Protein AF-A0A350PCT2-F1 (afdb_monomer)

Mean predicted aligned error: 5.64 Å

Solvent-accessible surface area (backbone atoms only — not comparable to full-atom values): 4985 Å² total; per-residue (Å²): 107,76,70,55,53,56,52,51,52,52,51,32,48,52,51,26,54,76,72,70,44,94,63,87,48,71,68,53,44,53,52,36,35,55,76,65,48,33,48,97,87,68,44,37,69,63,54,52,46,54,53,47,44,34,42,74,78,50,73,63,48,95,72,56,59,59,58,49,14,64,74,69,75,45,54,43,65,53,47,42,68,71,74,57,114

Foldseek 3Di:
DVVLVVVLVVQLVVQCVVVVHPDRDPVSSVVSCVVQCQDPVRDHPLNVQLCCCCCPVVVVDDDDLCRSCVSSVHHSVCCCPPVND

Structure (mmCIF, N/CA/C/O backbone):
data_AF-A0A350PCT2-F1
#
_entry.id   AF-A0A350PCT2-F1
#
loop_
_atom_site.group_PDB
_atom_site.id
_atom_site.type_symbol
_atom_site.label_atom_id
_atom_site.label_alt_id
_atom_site.label_comp_id
_atom_site.label_asym_id
_atom_site.label_entity_id
_atom_site.label_seq_id
_atom_site.pdbx_PDB_ins_code
_atom_site.Cartn_x
_atom_site.Cartn_y
_atom_site.Cartn_z
_atom_site.occupancy
_atom_site.B_iso_or_equiv
_atom_site.auth_seq_id
_atom_site.auth_comp_id
_atom_site.auth_asym_id
_atom_site.auth_atom_id
_atom_site.pdbx_PDB_model_num
ATOM 1 N N . THR A 1 1 ? 0.113 9.637 -0.569 1.00 75.25 1 THR A N 1
ATOM 2 C CA . THR A 1 1 ? 1.047 10.755 -0.265 1.00 75.25 1 THR A CA 1
ATOM 3 C C . THR A 1 1 ? 2.222 10.787 -1.250 1.00 75.25 1 THR A C 1
ATOM 5 O O . THR A 1 1 ? 2.504 9.750 -1.851 1.00 75.25 1 THR A O 1
ATOM 8 N N . PRO A 1 2 ? 2.942 11.920 -1.436 1.00 82.19 2 PRO A N 1
ATOM 9 C CA . PRO A 1 2 ? 4.104 12.003 -2.342 1.00 82.19 2 PRO A CA 1
ATOM 10 C C . PRO A 1 2 ? 5.192 10.947 -2.077 1.00 82.19 2 PRO A C 1
ATOM 12 O O . PRO A 1 2 ? 5.858 10.482 -3.001 1.00 82.19 2 PRO A O 1
ATOM 15 N N . ARG A 1 3 ? 5.340 10.511 -0.818 1.00 81.50 3 ARG A N 1
ATOM 16 C CA . ARG A 1 3 ? 6.248 9.426 -0.418 1.00 81.50 3 ARG A CA 1
ATOM 17 C C . ARG A 1 3 ? 5.905 8.095 -1.097 1.00 81.50 3 ARG A C 1
ATOM 19 O O . ARG A 1 3 ? 6.793 7.470 -1.676 1.00 81.50 3 ARG A O 1
ATOM 26 N N . ILE A 1 4 ? 4.634 7.687 -1.046 1.00 82.81 4 ILE A N 1
ATOM 27 C CA . ILE A 1 4 ? 4.140 6.435 -1.646 1.00 82.81 4 ILE A CA 1
ATOM 28 C C . ILE A 1 4 ? 4.306 6.485 -3.166 1.00 82.81 4 ILE A C 1
ATOM 30 O O . ILE A 1 4 ? 4.892 5.573 -3.743 1.00 82.81 4 ILE A O 1
ATOM 34 N N . VAL A 1 5 ? 3.915 7.596 -3.800 1.00 86.00 5 VAL A N 1
ATOM 35 C CA . VAL A 1 5 ? 4.064 7.787 -5.254 1.00 86.00 5 VAL A CA 1
ATOM 36 C C . VAL A 1 5 ? 5.521 7.604 -5.690 1.00 86.00 5 VAL A C 1
ATOM 38 O O . VAL A 1 5 ? 5.804 6.836 -6.604 1.00 86.00 5 VAL A O 1
ATOM 41 N N . ASN A 1 6 ? 6.472 8.227 -4.988 1.00 89.62 6 ASN A N 1
ATOM 42 C CA . ASN A 1 6 ? 7.897 8.092 -5.300 1.00 89.62 6 ASN A CA 1
ATOM 43 C C . ASN A 1 6 ? 8.455 6.682 -5.040 1.00 89.62 6 ASN A C 1
ATOM 45 O O . ASN A 1 6 ? 9.447 6.287 -5.660 1.00 89.62 6 ASN A O 1
ATOM 49 N N . LYS A 1 7 ? 7.885 5.925 -4.095 1.00 87.88 7 LYS A N 1
ATOM 50 C CA . LYS A 1 7 ? 8.240 4.515 -3.859 1.00 87.88 7 LYS A CA 1
ATOM 51 C C . LYS A 1 7 ? 7.743 3.647 -5.017 1.00 87.88 7 LYS A C 1
ATOM 53 O O . LYS A 1 7 ? 8.545 2.908 -5.584 1.00 87.88 7 LYS A O 1
ATOM 58 N N . LEU A 1 8 ? 6.469 3.781 -5.387 1.00 90.31 8 LEU A N 1
ATOM 59 C CA . LEU A 1 8 ? 5.851 3.024 -6.478 1.00 90.31 8 LEU A CA 1
ATOM 60 C C . LEU A 1 8 ? 6.532 3.321 -7.813 1.00 90.31 8 LEU A C 1
ATOM 62 O O . LEU A 1 8 ? 6.974 2.395 -8.479 1.00 90.31 8 LEU A O 1
ATOM 66 N N . LEU A 1 9 ? 6.754 4.597 -8.144 1.00 92.88 9 LEU A N 1
ATOM 67 C CA . LEU A 1 9 ? 7.429 4.994 -9.382 1.00 92.88 9 LEU A CA 1
ATOM 68 C C . LEU A 1 9 ? 8.835 4.391 -9.505 1.00 92.88 9 LEU A C 1
ATOM 70 O O . LEU A 1 9 ? 9.210 3.911 -10.573 1.00 92.88 9 LEU A O 1
ATOM 74 N N . ARG A 1 10 ? 9.613 4.388 -8.413 1.00 93.50 10 ARG A N 1
ATOM 75 C CA . ARG A 1 10 ? 10.942 3.758 -8.400 1.00 93.50 10 ARG A CA 1
ATOM 76 C C . ARG A 1 10 ? 10.852 2.264 -8.691 1.00 93.50 10 ARG A C 1
ATOM 78 O O . ARG A 1 10 ? 11.596 1.786 -9.536 1.00 93.50 10 ARG A O 1
ATOM 85 N N . ARG A 1 11 ? 9.911 1.556 -8.063 1.00 92.62 11 ARG A N 1
ATOM 86 C CA . ARG A 1 11 ? 9.706 0.123 -8.310 1.00 92.62 11 ARG A CA 1
ATOM 87 C C . ARG A 1 11 ? 9.243 -0.149 -9.737 1.00 92.62 11 ARG A C 1
ATOM 89 O O . ARG A 1 11 ? 9.834 -0.992 -10.397 1.00 92.62 11 ARG A O 1
ATOM 96 N N . THR A 1 12 ? 8.267 0.597 -10.247 1.00 93.81 12 THR A N 1
ATOM 97 C CA . THR A 1 12 ? 7.798 0.471 -11.635 1.00 93.81 12 THR A CA 1
ATOM 98 C C . THR A 1 12 ? 8.922 0.705 -12.643 1.00 93.81 12 THR A C 1
ATOM 100 O O . THR A 1 12 ? 9.032 -0.027 -13.624 1.00 93.81 12 THR A O 1
ATOM 103 N N . ARG A 1 13 ? 9.806 1.675 -12.384 1.00 94.81 13 ARG A N 1
ATOM 104 C CA . ARG A 1 13 ? 11.013 1.886 -13.191 1.00 94.81 13 ARG A CA 1
ATOM 105 C C . ARG A 1 13 ? 11.943 0.673 -13.145 1.00 94.81 13 ARG A C 1
ATOM 107 O O . ARG A 1 13 ? 12.436 0.271 -14.192 1.00 94.81 13 ARG A O 1
ATOM 114 N N . ASP A 1 14 ? 12.177 0.094 -11.970 1.00 94.12 14 ASP A N 1
ATOM 115 C CA . ASP A 1 14 ? 13.047 -1.079 -11.839 1.00 94.12 14 ASP A CA 1
ATOM 116 C C . ASP A 1 14 ? 12.486 -2.273 -12.650 1.00 94.12 14 ASP A C 1
ATOM 118 O O . ASP A 1 14 ? 13.240 -2.945 -13.353 1.00 94.12 14 ASP A O 1
ATOM 122 N N . PHE A 1 15 ? 11.160 -2.479 -12.663 1.00 94.00 15 PHE A N 1
ATOM 123 C CA . PHE A 1 15 ? 10.502 -3.459 -13.546 1.00 94.00 15 PHE A CA 1
ATOM 124 C C . PHE A 1 15 ? 10.719 -3.153 -15.034 1.00 94.00 15 PHE A C 1
ATOM 126 O O . PHE A 1 15 ? 11.060 -4.051 -15.801 1.00 94.00 15 PHE A O 1
ATOM 133 N N . ALA A 1 16 ? 10.556 -1.893 -15.449 1.00 94.50 16 ALA A N 1
ATOM 134 C CA . ALA A 1 16 ? 10.779 -1.488 -16.837 1.00 94.50 16 ALA A CA 1
ATOM 135 C C . ALA A 1 16 ? 12.230 -1.722 -17.286 1.00 94.50 16 ALA A C 1
ATOM 137 O O . ALA A 1 16 ? 12.457 -2.211 -18.391 1.00 94.50 16 ALA A O 1
ATOM 138 N N . GLN A 1 17 ? 13.205 -1.454 -16.413 1.00 94.12 17 GLN A N 1
ATOM 139 C CA . GLN A 1 17 ? 14.621 -1.700 -16.695 1.00 94.12 17 GLN A CA 1
ATOM 140 C C . GLN A 1 17 ? 14.935 -3.191 -16.859 1.00 94.12 17 GLN A C 1
ATOM 142 O O . GLN A 1 17 ? 15.679 -3.555 -17.767 1.00 94.12 17 GLN A O 1
ATOM 147 N N . VAL A 1 18 ? 14.351 -4.056 -16.022 1.00 93.88 18 VAL A N 1
ATOM 148 C CA . VAL A 1 18 ? 14.525 -5.517 -16.121 1.00 93.88 18 VAL A CA 1
ATOM 149 C C . VAL A 1 18 ? 13.935 -6.071 -17.423 1.00 93.88 18 VAL A C 1
ATOM 151 O O . VAL A 1 18 ? 14.506 -6.982 -18.015 1.00 93.88 18 VAL A O 1
ATOM 154 N N . GLU A 1 19 ? 12.833 -5.497 -17.906 1.00 91.94 19 GLU A N 1
ATOM 155 C CA . GLU A 1 19 ? 12.190 -5.875 -19.174 1.00 91.94 19 GLU A CA 1
ATOM 156 C C . GLU A 1 19 ? 12.833 -5.207 -20.407 1.00 91.94 19 GLU A C 1
ATOM 158 O O . GLU A 1 19 ? 12.390 -5.430 -21.533 1.00 91.94 19 GLU A O 1
ATOM 163 N N . GLY A 1 20 ? 13.873 -4.384 -20.221 1.00 93.12 20 GLY A N 1
ATOM 164 C CA . GLY A 1 20 ? 14.569 -3.694 -21.311 1.00 93.12 20 GLY A CA 1
ATOM 165 C C . GLY A 1 20 ? 13.752 -2.581 -21.979 1.00 93.12 20 GLY A C 1
ATOM 166 O O . GLY A 1 20 ? 13.990 -2.257 -23.143 1.00 93.12 20 GLY A O 1
ATOM 167 N N . LEU A 1 21 ? 12.779 -2.004 -21.269 1.00 92.69 21 LEU A N 1
ATOM 168 C CA . LEU A 1 21 ? 11.949 -0.908 -21.763 1.00 92.69 21 LEU A CA 1
ATOM 169 C C . LEU A 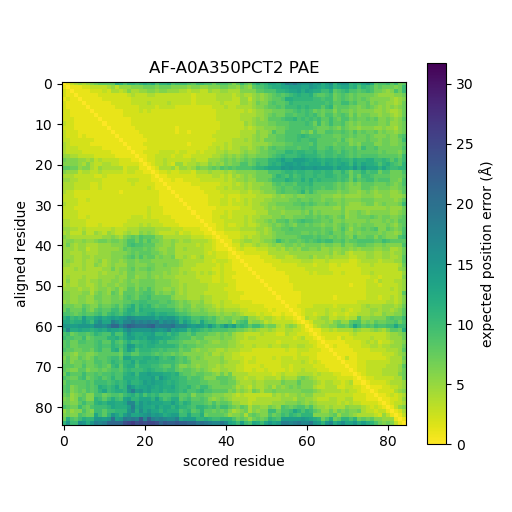1 21 ? 12.609 0.448 -21.482 1.00 92.69 21 LEU A C 1
ATOM 171 O O . LEU A 1 21 ? 13.095 0.708 -20.382 1.00 92.69 21 LEU A O 1
ATOM 175 N N . ASN A 1 22 ? 12.573 1.337 -22.476 1.00 90.06 22 ASN A N 1
ATOM 176 C CA . ASN A 1 22 ? 13.094 2.704 -22.350 1.00 90.06 22 ASN A CA 1
ATOM 177 C C . ASN A 1 22 ? 12.072 3.676 -21.739 1.00 90.06 22 ASN A C 1
ATOM 179 O O . ASN A 1 22 ? 12.453 4.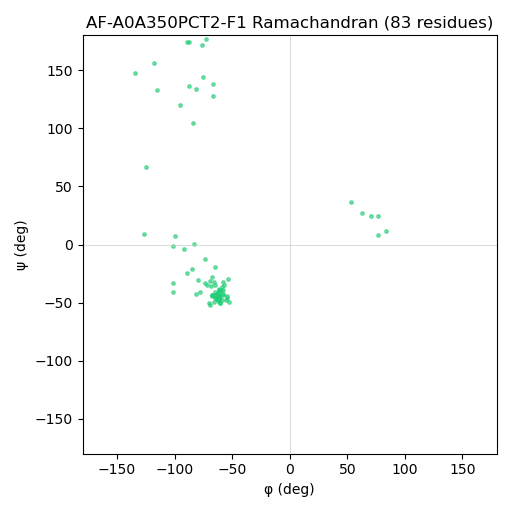718 -21.211 1.00 90.06 22 ASN A O 1
ATOM 183 N N . GLU A 1 23 ? 10.784 3.334 -21.803 1.00 92.81 23 GLU A N 1
ATOM 184 C CA . GLU A 1 23 ? 9.680 4.140 -21.287 1.00 92.81 23 GLU A CA 1
ATOM 185 C C . GLU A 1 23 ? 8.702 3.262 -20.499 1.00 92.81 23 GLU A C 1
ATOM 187 O O . GLU A 1 23 ? 8.510 2.083 -20.804 1.00 92.81 23 GLU A O 1
ATOM 192 N N . ILE A 1 24 ? 8.089 3.845 -19.466 1.00 94.00 24 ILE A N 1
ATOM 193 C CA . ILE A 1 24 ? 7.050 3.187 -18.671 1.00 94.00 24 ILE A CA 1
ATOM 194 C C . ILE A 1 24 ? 5.719 3.376 -19.399 1.00 94.00 24 ILE A C 1
ATOM 196 O O . ILE A 1 24 ? 5.137 4.460 -19.366 1.00 94.00 24 ILE A O 1
ATOM 200 N N . ASP A 1 25 ? 5.235 2.319 -20.046 1.00 93.38 25 ASP A N 1
ATOM 201 C CA . ASP A 1 25 ? 3.888 2.268 -20.606 1.00 93.38 25 ASP A CA 1
ATOM 202 C C . ASP A 1 25 ? 2.862 1.730 -19.590 1.00 93.38 25 ASP A C 1
ATOM 204 O O . ASP A 1 25 ? 3.189 1.293 -18.481 1.00 93.38 25 ASP A O 1
ATOM 208 N N . LYS A 1 26 ? 1.579 1.754 -19.968 1.00 93.38 26 LYS A N 1
ATOM 209 C CA . LYS A 1 26 ? 0.503 1.237 -19.113 1.00 93.38 26 LYS A CA 1
ATOM 210 C C . LYS A 1 26 ? 0.698 -0.245 -18.771 1.00 93.38 26 LYS A C 1
ATOM 212 O O . LYS A 1 26 ? 0.411 -0.657 -17.654 1.00 93.38 26 LYS A O 1
ATOM 217 N N . LYS A 1 27 ? 1.202 -1.050 -19.708 1.00 94.00 27 LYS A N 1
ATOM 218 C CA . LYS A 1 27 ? 1.323 -2.501 -19.536 1.00 94.00 27 LYS A CA 1
ATOM 219 C C . LYS A 1 27 ? 2.362 -2.848 -18.472 1.00 94.00 27 LYS A C 1
ATOM 221 O O . LYS A 1 27 ? 2.106 -3.716 -17.638 1.00 94.00 27 LYS A O 1
ATOM 226 N N . ILE A 1 28 ? 3.518 -2.183 -18.485 1.00 94.19 28 ILE A N 1
ATOM 227 C CA . ILE A 1 28 ? 4.546 -2.396 -17.463 1.00 94.19 28 ILE A CA 1
ATOM 228 C C . ILE A 1 28 ? 4.149 -1.775 -16.123 1.00 94.19 28 ILE A C 1
ATOM 230 O O . ILE A 1 28 ? 4.449 -2.360 -15.085 1.00 94.19 28 ILE A O 1
ATOM 234 N N . ALA A 1 29 ? 3.422 -0.652 -16.131 1.00 92.81 29 ALA A N 1
ATOM 235 C CA . ALA A 1 29 ? 2.860 -0.070 -14.917 1.00 92.81 29 ALA A CA 1
ATOM 236 C C . ALA A 1 29 ? 1.879 -1.034 -14.232 1.00 92.81 29 ALA A C 1
ATOM 238 O O . ALA A 1 29 ? 2.063 -1.342 -13.057 1.00 92.81 29 ALA A O 1
ATOM 239 N N . ASP A 1 30 ? 0.917 -1.582 -14.979 1.00 92.25 30 ASP A N 1
ATOM 240 C CA . ASP A 1 30 ? -0.053 -2.556 -14.469 1.00 92.25 30 ASP A CA 1
ATOM 241 C C . ASP A 1 30 ? 0.658 -3.824 -13.969 1.00 92.25 30 ASP A C 1
ATOM 243 O O . ASP A 1 30 ? 0.355 -4.333 -12.891 1.00 92.25 30 ASP A O 1
ATOM 247 N N . LYS A 1 31 ? 1.656 -4.329 -14.710 1.00 92.19 31 LYS A N 1
ATOM 248 C CA . LYS A 1 31 ? 2.457 -5.488 -14.282 1.00 92.19 31 LYS A CA 1
ATOM 249 C C . LYS A 1 31 ? 3.192 -5.219 -12.965 1.00 92.19 31 LYS A C 1
ATOM 251 O O . LYS A 1 31 ? 3.177 -6.072 -12.084 1.00 92.19 31 LYS A O 1
A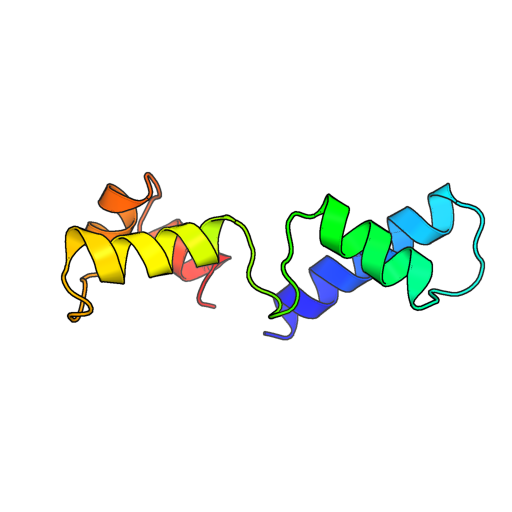TOM 256 N N . ALA A 1 32 ? 3.832 -4.058 -12.839 1.00 92.62 32 ALA A N 1
ATOM 257 C CA . ALA A 1 32 ? 4.590 -3.691 -11.649 1.00 92.62 32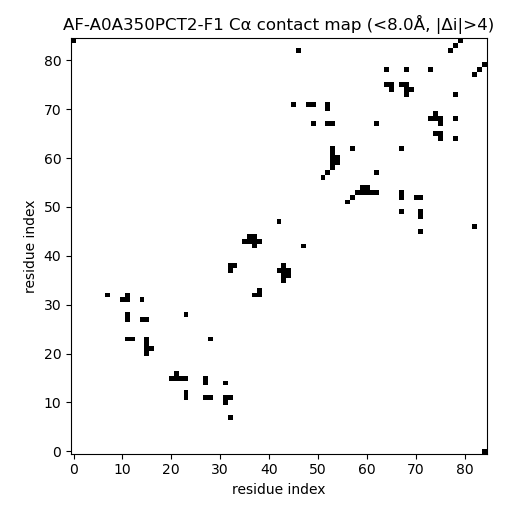 ALA A CA 1
ATOM 258 C C . ALA A 1 32 ? 3.683 -3.488 -10.431 1.00 92.62 32 ALA A C 1
ATOM 260 O O . ALA A 1 32 ? 4.005 -3.988 -9.362 1.00 92.62 32 ALA A O 1
ATOM 261 N N . LEU A 1 33 ? 2.554 -2.791 -10.587 1.00 92.00 33 LEU A N 1
ATOM 262 C CA . LEU A 1 33 ? 1.606 -2.549 -9.494 1.00 92.00 33 LEU A CA 1
ATOM 263 C C . LEU A 1 33 ? 0.966 -3.852 -9.004 1.00 92.00 33 LEU A C 1
ATOM 265 O O . LEU A 1 33 ? 0.953 -4.093 -7.801 1.00 92.00 33 LEU A O 1
ATOM 269 N N . ASN A 1 34 ? 0.566 -4.740 -9.921 1.00 90.19 34 ASN A N 1
ATOM 270 C CA . ASN A 1 34 ? 0.066 -6.069 -9.558 1.00 90.19 34 ASN A CA 1
ATOM 271 C C . ASN A 1 34 ? 1.122 -6.905 -8.819 1.00 90.19 34 ASN A C 1
ATOM 273 O O . ASN A 1 34 ? 0.793 -7.619 -7.884 1.00 90.19 34 ASN A O 1
ATOM 277 N N . ALA A 1 35 ? 2.396 -6.818 -9.215 1.00 89.56 35 ALA A N 1
ATOM 278 C CA . ALA A 1 35 ? 3.488 -7.521 -8.537 1.00 89.56 35 ALA A CA 1
ATOM 279 C C . ALA A 1 35 ? 3.872 -6.909 -7.175 1.00 89.56 35 ALA A C 1
ATOM 281 O O . ALA A 1 35 ? 4.644 -7.512 -6.432 1.00 89.56 35 ALA A O 1
ATOM 282 N N . LEU A 1 36 ? 3.388 -5.702 -6.876 1.00 87.94 36 LEU A N 1
ATOM 283 C CA . LEU A 1 36 ? 3.547 -5.026 -5.589 1.00 87.94 36 LEU A CA 1
ATOM 284 C C . LEU A 1 36 ? 2.299 -5.173 -4.706 1.00 87.94 36 LEU A C 1
ATOM 286 O O . LEU A 1 36 ? 2.240 -4.506 -3.675 1.00 87.94 36 LEU A O 1
ATOM 290 N N . ASP A 1 37 ? 1.326 -5.990 -5.125 1.00 87.00 37 ASP A N 1
ATOM 291 C CA . ASP A 1 37 ? 0.030 -6.171 -4.461 1.00 87.00 37 ASP A CA 1
ATOM 292 C C . ASP A 1 37 ? -0.705 -4.839 -4.224 1.00 87.00 37 ASP A C 1
ATOM 294 O O . ASP A 1 37 ? -1.356 -4.630 -3.203 1.00 87.00 37 ASP A O 1
ATOM 298 N N . VAL A 1 38 ? -0.576 -3.911 -5.181 1.00 87.88 38 VAL A N 1
ATOM 299 C CA . VAL A 1 38 ? -1.310 -2.643 -5.189 1.00 87.88 38 VAL A CA 1
ATOM 300 C C . VAL A 1 38 ? -2.551 -2.813 -6.050 1.00 87.88 38 VAL A C 1
ATOM 302 O O . VAL A 1 38 ? -2.453 -3.103 -7.246 1.00 87.88 38 VAL A O 1
ATOM 305 N N . ASP A 1 39 ? -3.719 -2.622 -5.445 1.00 84.81 39 ASP A N 1
ATOM 306 C CA . ASP A 1 39 ? -4.993 -2.756 -6.141 1.00 84.81 39 ASP A CA 1
ATOM 307 C C . ASP A 1 39 ? -5.259 -1.592 -7.118 1.00 84.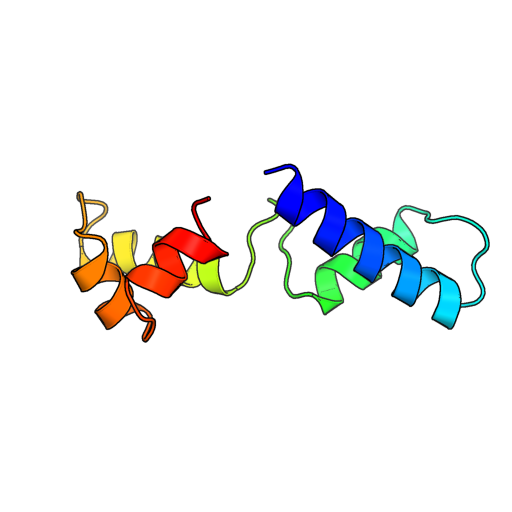81 39 ASP A C 1
ATOM 309 O O . ASP A 1 39 ? -4.511 -0.615 -7.227 1.00 84.81 39 ASP A O 1
ATOM 313 N N . THR A 1 40 ? -6.376 -1.666 -7.845 1.00 83.62 40 THR A N 1
ATOM 314 C CA . THR A 1 40 ? -6.776 -0.617 -8.799 1.00 83.62 40 THR A CA 1
ATOM 315 C C . THR A 1 40 ? -7.101 0.728 -8.146 1.00 83.62 40 THR A C 1
ATOM 317 O O . THR A 1 40 ? -7.133 1.744 -8.838 1.00 83.62 40 THR A O 1
ATOM 320 N N . ASN A 1 41 ? -7.376 0.741 -6.842 1.00 84.31 41 ASN A N 1
ATOM 321 C CA . ASN A 1 41 ? -7.627 1.946 -6.057 1.00 84.31 41 ASN A CA 1
ATOM 322 C C . ASN A 1 41 ? -6.339 2.499 -5.423 1.00 84.31 41 ASN A C 1
ATOM 324 O O . ASN A 1 41 ? -6.373 3.574 -4.825 1.00 84.31 41 ASN A O 1
ATOM 328 N N . GLY A 1 42 ? -5.205 1.808 -5.585 1.00 83.50 42 GLY A N 1
ATOM 329 C CA . GLY A 1 42 ? -3.921 2.181 -5.005 1.00 83.50 42 GLY A CA 1
ATOM 330 C C . GLY A 1 42 ? -3.722 1.717 -3.562 1.00 83.50 42 GLY A C 1
ATOM 331 O O . GLY A 1 42 ? -2.774 2.186 -2.935 1.00 83.50 42 GLY A O 1
ATOM 332 N N . LEU A 1 43 ? -4.597 0.846 -3.051 1.00 86.25 43 LEU A N 1
ATOM 333 C CA . LEU A 1 43 ? -4.487 0.251 -1.723 1.00 86.25 43 LEU A CA 1
ATOM 334 C C . LEU A 1 43 ? -3.517 -0.920 -1.770 1.00 86.25 43 LEU A C 1
ATOM 336 O O . LEU A 1 43 ? -3.599 -1.761 -2.669 1.00 86.25 43 LEU A O 1
ATOM 340 N N . ASP A 1 44 ? -2.620 -0.971 -0.794 1.00 86.00 44 ASP A N 1
ATOM 341 C CA . ASP A 1 44 ? -1.787 -2.142 -0.587 1.00 86.00 44 ASP A CA 1
ATOM 342 C C . ASP A 1 44 ? -2.464 -3.175 0.329 1.00 86.00 44 ASP A C 1
ATOM 344 O O . ASP A 1 44 ? -3.550 -2.989 0.889 1.00 86.00 44 ASP A O 1
ATOM 348 N N . ASP A 1 45 ? -1.803 -4.316 0.458 1.00 85.75 45 ASP A N 1
ATOM 349 C CA . ASP A 1 45 ? -2.279 -5.457 1.227 1.00 85.75 45 ASP A CA 1
ATOM 350 C C . ASP A 1 45 ? -2.548 -5.121 2.709 1.00 85.75 45 ASP A C 1
ATOM 352 O O . ASP A 1 45 ? -3.460 -5.681 3.326 1.00 85.75 45 ASP A O 1
ATOM 356 N N . MET A 1 46 ? -1.778 -4.197 3.296 1.00 86.94 46 MET A N 1
ATOM 357 C CA . MET A 1 46 ? -1.970 -3.756 4.678 1.00 86.94 46 MET A CA 1
ATOM 358 C C . MET A 1 46 ? -3.142 -2.783 4.785 1.00 86.94 46 MET A C 1
ATOM 360 O O . MET A 1 46 ? -3.945 -2.917 5.711 1.00 86.94 46 MET A O 1
ATOM 364 N N . ASP A 1 47 ? -3.293 -1.860 3.833 1.00 87.94 47 ASP A N 1
ATOM 365 C CA . ASP A 1 47 ? -4.446 -0.954 3.771 1.00 87.94 47 ASP A CA 1
ATOM 366 C C . ASP A 1 47 ? -5.760 -1.749 3.767 1.00 87.94 47 ASP A C 1
ATOM 368 O O . ASP A 1 47 ? -6.679 -1.482 4.548 1.00 87.94 47 ASP A O 1
ATOM 372 N N . ILE A 1 48 ? -5.827 -2.804 2.948 1.00 89.69 48 ILE A N 1
ATOM 373 C CA . ILE A 1 48 ? -6.994 -3.691 2.875 1.00 89.69 48 ILE A CA 1
ATOM 374 C C . ILE A 1 48 ? -7.230 -4.403 4.213 1.00 89.69 48 ILE A C 1
ATOM 376 O O . ILE A 1 48 ? -8.377 -4.500 4.662 1.00 89.69 48 ILE A O 1
ATOM 380 N N . ARG A 1 49 ? -6.176 -4.894 4.877 1.00 90.81 49 ARG A N 1
ATOM 381 C CA . ARG A 1 49 ? -6.288 -5.546 6.197 1.00 90.81 49 ARG A CA 1
ATOM 382 C C . ARG A 1 49 ? -6.790 -4.583 7.266 1.00 90.81 49 ARG A C 1
ATOM 384 O O . ARG A 1 49 ? -7.665 -4.965 8.040 1.00 90.81 49 ARG A O 1
ATOM 391 N N . MET A 1 50 ? -6.292 -3.349 7.288 1.00 90.19 50 MET A N 1
ATOM 392 C CA . MET A 1 50 ? -6.741 -2.314 8.220 1.00 90.19 50 MET A CA 1
ATOM 393 C C . MET A 1 50 ? -8.222 -1.984 8.011 1.00 90.19 50 MET A C 1
ATOM 395 O O . MET A 1 50 ? -9.000 -2.018 8.965 1.00 90.19 50 MET A O 1
ATOM 399 N N . LEU A 1 51 ? -8.644 -1.753 6.764 1.00 91.06 51 LEU A N 1
ATOM 400 C CA . LEU A 1 51 ? -10.044 -1.473 6.435 1.00 91.06 51 LEU A CA 1
ATOM 401 C C . LEU A 1 51 ? -10.968 -2.642 6.800 1.00 91.06 51 LEU A C 1
ATOM 403 O O . LEU A 1 51 ? -12.014 -2.430 7.416 1.00 91.06 51 LEU A O 1
ATOM 407 N N . ARG A 1 52 ?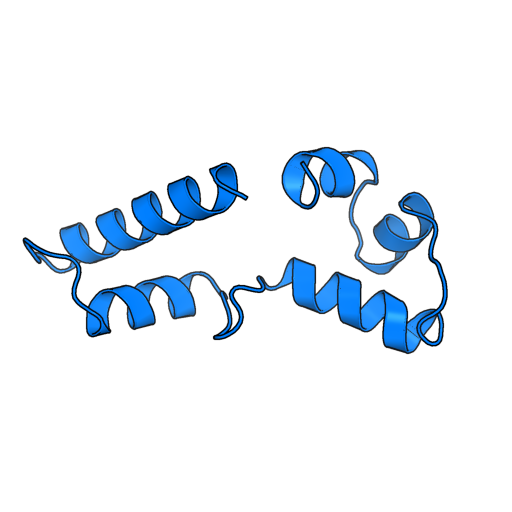 -10.575 -3.882 6.481 1.00 92.88 52 ARG A N 1
ATOM 408 C CA . ARG A 1 52 ? -11.337 -5.079 6.869 1.00 92.88 52 ARG A CA 1
ATOM 409 C C . ARG A 1 52 ? -11.426 -5.229 8.378 1.00 92.88 52 ARG A C 1
ATOM 411 O O . ARG A 1 52 ? -12.518 -5.460 8.879 1.00 92.88 52 ARG A O 1
ATOM 418 N N . ALA A 1 53 ? -10.329 -5.029 9.107 1.00 92.69 53 ALA A N 1
ATOM 419 C CA . ALA A 1 53 ? -10.342 -5.087 10.564 1.00 92.69 53 ALA A CA 1
ATOM 420 C C . ALA A 1 53 ? -11.329 -4.069 11.155 1.00 92.69 53 ALA A C 1
ATOM 422 O O . ALA A 1 53 ? -12.108 -4.426 12.034 1.00 92.69 53 ALA A O 1
ATOM 423 N N . ILE A 1 54 ? -11.358 -2.831 10.648 1.00 92.38 54 ILE A N 1
ATOM 424 C CA . ILE A 1 54 ? -12.306 -1.794 11.090 1.00 92.38 54 ILE A CA 1
ATOM 425 C C . ILE A 1 54 ? -13.760 -2.210 10.817 1.00 92.38 54 ILE A C 1
ATOM 427 O O . ILE A 1 54 ? -14.622 -2.075 11.689 1.00 92.38 54 ILE A O 1
ATOM 431 N N . ILE A 1 55 ? -14.040 -2.739 9.625 1.00 93.56 55 ILE A N 1
ATOM 432 C CA . ILE A 1 55 ? -15.393 -3.140 9.219 1.00 93.56 55 ILE A CA 1
ATOM 433 C C . ILE A 1 55 ? -15.866 -4.371 10.001 1.00 93.56 55 ILE A C 1
ATOM 435 O O . ILE A 1 55 ? -16.944 -4.347 10.591 1.00 93.56 55 ILE A O 1
ATOM 439 N N . GLU A 1 56 ? -15.069 -5.436 10.013 1.00 93.12 56 GLU A N 1
ATOM 440 C CA . GLU A 1 56 ? -15.465 -6.758 10.505 1.00 93.12 56 GLU A CA 1
ATOM 441 C C . GLU A 1 56 ? -15.377 -6.858 12.030 1.00 93.12 56 GLU A C 1
ATOM 443 O O . GLU A 1 56 ? -16.296 -7.375 12.664 1.00 93.12 56 GLU A O 1
ATOM 448 N N . ASN A 1 57 ? -14.312 -6.325 12.640 1.00 90.94 57 ASN A N 1
ATOM 449 C CA . ASN A 1 57 ? -1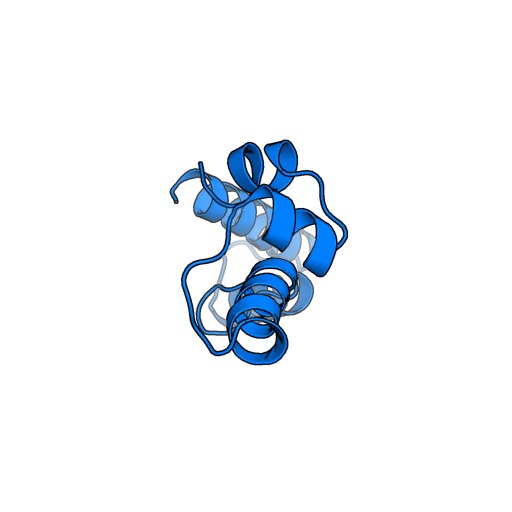4.080 -6.487 14.079 1.00 90.94 57 ASN A CA 1
ATOM 450 C C . ASN A 1 57 ? -14.732 -5.377 14.911 1.00 90.94 57 ASN A C 1
ATOM 452 O O . ASN A 1 57 ? -15.023 -5.584 16.089 1.00 90.94 57 ASN A O 1
ATOM 456 N N . TYR A 1 58 ? -14.958 -4.202 14.316 1.00 91.50 58 TYR A N 1
ATOM 457 C CA . TYR A 1 58 ? -15.431 -3.014 15.034 1.00 91.50 58 TYR A CA 1
ATOM 458 C C . TYR A 1 58 ? -16.693 -2.391 14.426 1.00 91.50 58 TYR A C 1
ATOM 460 O O . TYR A 1 58 ? -17.102 -1.302 14.832 1.00 91.50 58 TYR A O 1
ATOM 468 N N . GLY A 1 59 ? -17.330 -3.070 13.466 1.00 88.62 59 GLY A N 1
ATOM 469 C CA . GLY A 1 59 ? -18.608 -2.652 12.887 1.00 88.62 59 GLY A CA 1
ATOM 470 C C . GLY A 1 59 ? -18.550 -1.303 12.167 1.00 88.62 59 GLY A C 1
ATOM 471 O O . GLY A 1 59 ? -19.548 -0.586 12.139 1.00 88.62 59 GLY A O 1
ATOM 472 N N . GLY A 1 60 ? -17.381 -0.921 11.641 1.00 83.19 60 GLY A N 1
ATOM 473 C CA . GLY A 1 60 ? -17.165 0.373 10.987 1.00 83.19 60 GLY A CA 1
ATOM 474 C C . GLY A 1 60 ? -17.017 1.564 11.945 1.00 83.19 60 GLY A C 1
ATOM 475 O O . GLY A 1 60 ? -17.019 2.707 11.492 1.00 83.19 60 GLY A O 1
ATOM 476 N N . GLY A 1 61 ? -16.919 1.321 13.257 1.00 81.44 61 GLY A N 1
ATOM 477 C CA . GLY A 1 61 ? -16.759 2.359 14.275 1.00 81.44 61 GLY A CA 1
ATOM 478 C C . GLY A 1 61 ? -15.344 2.956 14.356 1.00 81.44 61 GLY A C 1
ATOM 479 O O . GLY A 1 61 ? -14.407 2.454 13.733 1.00 81.44 61 GLY A O 1
ATOM 480 N N . PRO A 1 62 ? -15.161 4.027 15.153 1.00 84.31 62 PRO A N 1
ATOM 481 C CA . PRO A 1 62 ? -13.841 4.578 15.421 1.00 84.31 62 PRO A CA 1
ATOM 482 C C . PRO A 1 62 ? -13.008 3.575 16.226 1.00 84.31 62 PRO A C 1
ATOM 484 O O . PRO A 1 62 ? -13.425 3.093 17.279 1.00 84.31 62 PRO A O 1
ATOM 487 N N . VAL A 1 63 ? -11.807 3.294 15.735 1.00 88.94 63 VAL A N 1
ATOM 488 C CA . VAL A 1 63 ? -10.854 2.367 16.344 1.00 88.94 63 VAL A CA 1
ATOM 489 C C . VAL A 1 63 ? -9.623 3.135 16.793 1.00 88.94 63 VAL A C 1
ATOM 491 O O . VAL A 1 63 ? -9.061 3.933 16.046 1.00 88.94 63 VAL A O 1
ATOM 494 N N . GLY A 1 64 ? -9.179 2.876 18.023 1.00 89.44 64 GLY A N 1
ATOM 495 C CA . GLY A 1 64 ? -7.899 3.385 18.497 1.00 89.44 64 GLY A CA 1
ATOM 496 C C . GLY A 1 64 ? -6.744 2.739 17.734 1.00 89.44 64 GLY A C 1
ATOM 497 O O . GLY A 1 64 ? -6.729 1.526 17.541 1.00 89.44 64 GLY A O 1
ATOM 498 N N . LEU A 1 65 ? -5.739 3.530 17.357 1.00 87.19 65 LEU A N 1
ATOM 499 C CA . LEU A 1 65 ? -4.615 3.079 16.524 1.00 87.19 65 LEU A CA 1
ATOM 500 C C . LEU A 1 65 ? -3.850 1.885 17.133 1.00 87.19 65 LEU A C 1
ATOM 502 O O . LEU A 1 65 ? -3.438 0.980 16.419 1.00 87.19 65 LEU A O 1
ATOM 506 N N . GLY A 1 66 ? -3.732 1.828 18.466 1.00 89.06 66 GLY A N 1
ATOM 507 C CA . GLY A 1 66 ? -3.144 0.672 19.156 1.00 89.06 66 GLY A CA 1
ATOM 508 C C . GLY A 1 66 ? -4.004 -0.594 19.062 1.00 89.06 66 GLY A C 1
ATOM 509 O O . GLY A 1 66 ? -3.479 -1.691 18.918 1.00 89.06 66 GLY A O 1
ATOM 510 N N . THR A 1 67 ? -5.329 -0.450 19.093 1.00 90.38 67 THR A N 1
ATOM 511 C CA . THR A 1 67 ? -6.270 -1.565 18.926 1.00 90.38 67 THR A CA 1
ATOM 512 C C . THR A 1 67 ? -6.295 -2.052 17.474 1.00 90.38 67 THR A C 1
ATOM 514 O O . THR A 1 67 ? -6.389 -3.255 17.236 1.00 90.38 67 THR A O 1
ATOM 517 N N . LEU A 1 68 ? -6.147 -1.137 16.508 1.00 90.25 68 LEU A N 1
ATOM 518 C CA . LEU A 1 68 ? -5.965 -1.489 15.099 1.00 90.25 68 LEU A CA 1
ATOM 519 C C . LEU A 1 68 ? -4.673 -2.276 14.892 1.00 90.25 68 LEU A C 1
ATOM 521 O O . LEU A 1 68 ? -4.718 -3.334 14.277 1.00 90.25 68 LEU A O 1
ATOM 525 N N . GLY A 1 69 ? -3.563 -1.803 15.471 1.00 90.56 69 GLY A N 1
ATOM 526 C CA . GLY A 1 69 ? -2.267 -2.484 15.441 1.00 90.56 69 GLY A CA 1
ATOM 527 C C . GLY A 1 69 ? -2.354 -3.927 15.919 1.00 90.56 69 GLY A C 1
ATOM 528 O O . GLY A 1 69 ? -1.986 -4.843 15.192 1.00 90.56 69 GLY A O 1
ATOM 529 N N . VAL A 1 70 ? -2.977 -4.158 17.078 1.00 89.62 70 VAL A N 1
ATOM 530 C CA . VAL A 1 70 ? -3.206 -5.522 17.585 1.00 89.62 70 VAL A CA 1
ATOM 531 C C . VAL A 1 70 ? -4.042 -6.364 16.615 1.00 89.62 70 VAL A C 1
ATOM 533 O O . VAL A 1 70 ? -3.743 -7.540 16.422 1.00 89.62 70 VAL A O 1
ATOM 536 N N . ALA A 1 71 ? -5.070 -5.785 15.991 1.00 89.50 71 ALA A N 1
ATOM 537 C CA . ALA A 1 71 ? -5.944 -6.511 15.071 1.00 89.50 71 ALA A CA 1
ATOM 538 C C . ALA A 1 71 ? -5.253 -6.912 13.756 1.00 89.50 71 ALA A C 1
ATOM 540 O O . ALA A 1 71 ? -5.596 -7.950 13.193 1.00 89.50 71 ALA A O 1
ATOM 541 N N . VAL A 1 72 ? -4.295 -6.114 13.274 1.00 90.75 72 VAL A N 1
ATOM 542 C CA . VAL A 1 72 ? -3.548 -6.388 12.030 1.00 90.7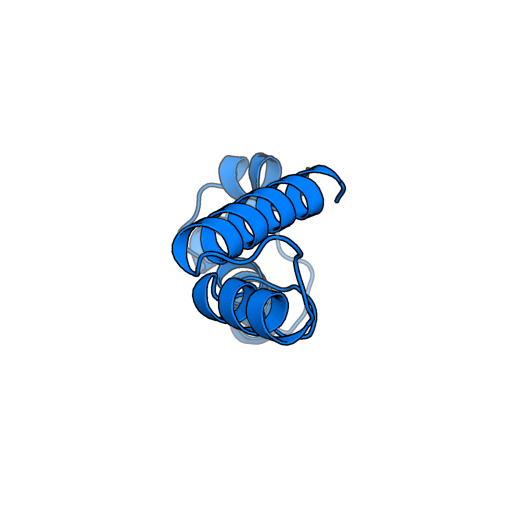5 72 VAL A CA 1
ATOM 543 C C . VAL A 1 72 ? -2.152 -6.974 12.268 1.00 90.75 72 VAL A C 1
ATOM 545 O O . VAL A 1 72 ? -1.467 -7.322 11.310 1.00 90.75 72 VAL A O 1
ATOM 548 N N . GLY A 1 73 ? -1.754 -7.146 13.533 1.00 90.38 73 GLY A N 1
ATOM 549 C CA . GLY A 1 73 ? -0.462 -7.712 13.923 1.00 90.38 73 GLY A CA 1
ATOM 550 C C . GLY A 1 73 ? 0.719 -6.749 13.778 1.00 90.38 73 GLY A C 1
ATOM 551 O O . GLY A 1 73 ? 1.847 -7.212 13.646 1.00 90.38 73 GLY A O 1
ATOM 552 N N . GLU A 1 74 ? 0.468 -5.441 13.811 1.00 90.12 74 GLU A N 1
ATOM 553 C CA . GLU A 1 74 ? 1.476 -4.389 13.646 1.00 90.12 74 GLU A CA 1
ATOM 554 C C . GLU A 1 74 ? 1.603 -3.500 14.884 1.00 90.12 74 GLU A C 1
ATOM 556 O O . GLU A 1 74 ? 0.671 -3.345 15.679 1.00 90.12 74 GLU A O 1
ATOM 561 N N . ASP A 1 75 ? 2.768 -2.872 15.038 1.00 89.62 75 ASP A N 1
ATOM 562 C CA . ASP A 1 75 ? 2.972 -1.870 16.081 1.00 89.62 75 ASP A CA 1
ATOM 563 C C . ASP A 1 75 ? 2.296 -0.537 15.721 1.00 89.62 75 ASP A C 1
ATOM 565 O O . ASP A 1 75 ? 2.300 -0.099 14.567 1.00 89.62 75 ASP A O 1
ATOM 569 N N . LYS A 1 76 ? 1.762 0.154 16.735 1.00 86.12 76 LYS A N 1
ATOM 570 C CA . LYS A 1 76 ? 1.102 1.456 16.569 1.00 86.12 76 LYS A CA 1
ATOM 571 C C . LYS A 1 76 ? 2.004 2.471 15.852 1.00 86.12 76 LYS A C 1
ATOM 573 O O . LYS A 1 76 ? 1.531 3.172 14.963 1.00 86.12 76 LYS A O 1
ATOM 578 N N . GLY A 1 77 ? 3.279 2.551 16.237 1.00 84.31 77 GLY A N 1
ATOM 579 C CA . GLY A 1 77 ? 4.238 3.476 15.636 1.00 84.31 77 GLY A CA 1
ATOM 580 C C . GLY A 1 77 ? 4.521 3.140 14.175 1.00 84.31 77 GLY A C 1
ATOM 581 O O . GLY A 1 77 ? 4.685 4.041 13.365 1.00 84.31 77 GLY A O 1
ATOM 582 N N . THR A 1 78 ? 4.477 1.859 13.801 1.00 83.75 78 THR A N 1
ATOM 583 C CA . THR A 1 78 ? 4.625 1.445 12.395 1.00 83.75 78 THR A CA 1
ATOM 584 C C . THR A 1 78 ? 3.433 1.903 11.560 1.00 83.75 78 THR A C 1
ATOM 586 O O . THR A 1 78 ? 3.6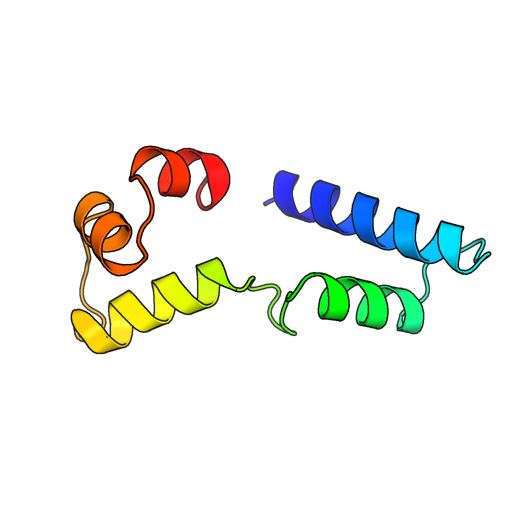23 2.443 10.473 1.00 83.75 78 THR A O 1
ATOM 589 N N . ILE A 1 79 ? 2.209 1.758 12.073 1.00 83.75 79 ILE A N 1
ATOM 590 C CA . ILE A 1 79 ? 1.004 2.261 11.394 1.00 83.75 79 ILE A CA 1
ATOM 591 C C . ILE A 1 79 ? 1.097 3.780 11.180 1.00 83.75 79 ILE A C 1
ATOM 593 O O . ILE A 1 79 ? 0.904 4.256 10.063 1.00 83.75 79 ILE A O 1
ATOM 597 N N . GLU A 1 80 ? 1.467 4.526 12.220 1.00 81.75 80 GLU A N 1
ATOM 598 C CA . GLU A 1 80 ? 1.600 5.988 12.177 1.00 81.75 80 GLU A CA 1
ATOM 599 C C . GLU A 1 80 ? 2.736 6.441 11.241 1.00 81.75 80 GLU A C 1
ATOM 601 O O . GLU A 1 80 ? 2.538 7.253 10.349 1.00 81.75 80 GLU A O 1
ATOM 606 N N . GLU A 1 81 ? 3.934 5.874 11.353 1.00 75.50 81 GLU A N 1
ATOM 607 C CA . GLU A 1 81 ? 5.087 6.351 10.583 1.00 75.50 81 GLU A CA 1
ATOM 608 C C . GLU A 1 81 ? 5.101 5.855 9.128 1.00 75.50 81 GLU A C 1
ATOM 610 O O . GLU A 1 81 ? 5.636 6.529 8.232 1.00 75.50 81 GLU A O 1
ATOM 615 N N . VAL A 1 82 ? 4.555 4.665 8.853 1.00 75.06 82 VAL A N 1
ATOM 616 C CA . VAL A 1 82 ? 4.671 3.988 7.547 1.00 75.06 82 VAL A CA 1
ATOM 617 C C . VAL A 1 82 ? 3.409 4.131 6.702 1.00 75.06 82 VAL A C 1
ATOM 619 O O . VAL A 1 82 ? 3.529 4.390 5.497 1.00 75.06 82 VAL A O 1
ATOM 622 N N . TYR A 1 83 ? 2.230 4.027 7.308 1.00 71.88 83 TYR A N 1
ATOM 623 C CA . TYR A 1 83 ? 0.964 3.970 6.573 1.00 71.88 83 TYR A CA 1
ATOM 624 C C . TYR A 1 83 ? 0.217 5.311 6.584 1.00 71.88 83 TYR A C 1
ATOM 626 O O . TYR A 1 83 ? -0.328 5.705 5.556 1.00 71.88 83 TYR A O 1
ATOM 634 N N . GLU A 1 84 ? 0.329 6.087 7.663 1.00 67.19 84 GLU A N 1
ATOM 635 C CA . GLU A 1 84 ? -0.317 7.402 7.825 1.00 67.19 84 GLU A CA 1
ATOM 636 C C . GLU A 1 84 ? 0.699 8.527 8.155 1.00 67.19 84 GLU A C 1
ATOM 638 O O . GLU A 1 84 ? 0.672 9.068 9.259 1.00 67.19 84 GLU A O 1
ATOM 643 N N . PRO A 1 85 ? 1.617 8.902 7.236 1.00 56.53 85 PRO A N 1
ATOM 644 C CA . PRO A 1 85 ? 2.522 10.036 7.450 1.00 56.53 85 PRO A CA 1
ATOM 645 C C . PRO A 1 85 ? 1.835 11.403 7.329 1.00 56.53 85 PRO A C 1
ATOM 647 O O . PRO A 1 85 ? 0.977 11.569 6.427 1.00 56.53 85 PRO A O 1
#

Sequence (85 aa):
TPRIVNKLLRRTRDFAQVEGLNEIDKKIADKALNALDVDTNGLDDMDIRMLRAIIENYGGGPVGLGTLGVAVGEDKGTIEEVYEP

Nearest PDB structures (foldseek):
  8efy-assembly1_K  TM=7.743E-01  e=2.536E-05  Thermus thermophilus HB8
  8efy-assembly1_D  TM=7.902E-01  e=3.569E-05  Thermus thermophilus HB8
  1in8-assembly1_A  TM=8.262E-01  e=7.070E-05  Thermotoga maritima
  1in4-assembly1_A  TM=8.329E-01  e=9.400E-05  Thermotoga maritima
  8efv-assembly1_D  TM=7.942E-01  e=5.318E-05  Thermus thermophilus HB8

pLDDT: mean 88.18, std 6.37, range [56.53, 94.81]

Secondary structure (DSSP, 8-state):
-HHHHHHHHHHHHHHHHHTT-SS--HHHHHHHHHHTT--TTS--HHHHHHHHHHHHHHTT----HHHHHHHHT--HHHIIIII--

Radius of gyration: 15.79 Å; Cα contacts (8 Å, |Δi|>4): 63; chains: 1; bounding box: 33×20×42 Å